Protein AF-A0A843H9V7-F1 (afdb_monomer_lite)

Sequence (152 aa):
MADNGYQLDLFNSVRPYFKIDKPIRLIELFAGIGAQAKALEILGVPFEHWKICEWAANSIKSYNAIHIKDTTDYSQGKTKQELIDYLQGNISTNYNDPCNVAKKSEDWLRDIYNNCIATHNLMNIMKVKGGDLEVTDTDKFTYIMTYSFPCQ

pLDDT: mean 93.5, std 11.34, range [38.91, 98.88]

Radius of gyration: 19.22 Å; chains: 1; bounding box: 59×28×52 Å

Secondary structure (DSSP, 8-state):
---------HHHHHSPPP---S-EEEEEET-TTTHHHHHHHHTT--EEEEEEE--BHHHHHHHIIIII-----TTTT--HHHHHHHHTTT-BSSSSSB--GGGS-HHHHHHHHHHHHHTTB---TTT--GGGGT---TTT-EEEEEE-----

Foldseek 3Di:
DDDPDDPDDPCPVPDPDDDFPFAEEEEEEQCQQNPVVVVCVVVVRGHHLQEYAAAALVSLLNNCVPPQVDPDQPCPPPDLVVLCVVNFPQHDPVRPDTDNCVPDDSVSSSSSVVSCVSSNYPRHPVPDDPVSSVPDPVVRYDYDYDHDDDPD

Structure (mmCIF, N/CA/C/O backbone):
data_AF-A0A843H9V7-F1
#
_entry.id   AF-A0A843H9V7-F1
#
loop_
_atom_site.group_PDB
_atom_site.id
_atom_site.type_symbol
_atom_site.label_atom_id
_atom_site.label_alt_id
_atom_site.label_comp_id
_atom_site.label_asym_id
_atom_site.label_entity_id
_atom_site.label_seq_id
_atom_site.pdbx_PDB_ins_code
_atom_site.Cartn_x
_atom_site.Cartn_y
_atom_site.Cartn_z
_atom_site.occupancy
_atom_site.B_iso_or_equiv
_atom_site.auth_seq_id
_atom_site.auth_comp_id
_atom_site.auth_asym_id
_atom_site.auth_atom_id
_atom_site.pdbx_PDB_model_num
ATOM 1 N N . MET A 1 1 ? 37.531 6.529 -32.862 1.00 40.16 1 MET A N 1
ATOM 2 C CA . MET A 1 1 ? 36.416 5.840 -32.183 1.00 40.16 1 MET A CA 1
ATOM 3 C C . MET A 1 1 ? 37.061 4.945 -31.148 1.00 40.16 1 MET A C 1
ATOM 5 O O . MET A 1 1 ? 37.713 3.988 -31.536 1.00 40.16 1 MET A O 1
ATOM 9 N N . ALA A 1 2 ? 37.076 5.377 -29.887 1.00 38.91 2 ALA A N 1
ATOM 10 C CA . ALA A 1 2 ? 37.784 4.662 -28.833 1.00 38.91 2 ALA A CA 1
ATOM 11 C C . ALA A 1 2 ? 36.892 3.526 -28.327 1.00 38.91 2 ALA A C 1
ATOM 13 O O . ALA A 1 2 ? 35.782 3.767 -27.856 1.00 38.91 2 ALA A O 1
ATOM 14 N N . ASP A 1 3 ? 37.389 2.308 -28.498 1.00 50.12 3 ASP A N 1
ATOM 15 C CA . ASP A 1 3 ? 36.878 1.093 -27.886 1.00 50.12 3 ASP A CA 1
ATOM 16 C C . ASP A 1 3 ? 37.142 1.195 -26.375 1.00 50.12 3 ASP A C 1
ATOM 18 O O . ASP A 1 3 ? 38.270 1.027 -25.907 1.00 50.12 3 ASP A O 1
ATOM 22 N N . ASN A 1 4 ? 36.128 1.610 -25.613 1.00 50.47 4 ASN A N 1
ATOM 23 C CA . ASN A 1 4 ? 36.202 1.647 -24.157 1.00 50.47 4 ASN A CA 1
ATOM 24 C C . ASN A 1 4 ? 36.074 0.206 -23.662 1.00 50.47 4 ASN A C 1
ATOM 26 O O . ASN A 1 4 ? 34.965 -0.279 -23.448 1.00 50.47 4 ASN A O 1
ATOM 30 N N . GLY A 1 5 ? 37.212 -0.478 -23.526 1.00 53.09 5 GLY A N 1
ATOM 31 C CA . GLY A 1 5 ? 37.290 -1.855 -23.052 1.00 53.09 5 GLY A CA 1
ATOM 32 C C . GLY A 1 5 ? 36.533 -2.036 -21.737 1.00 53.09 5 GLY A C 1
ATOM 33 O O . GLY A 1 5 ? 36.997 -1.624 -20.674 1.00 53.09 5 GLY A O 1
ATOM 34 N N . TYR A 1 6 ? 35.357 -2.655 -21.811 1.00 64.25 6 TYR A N 1
ATOM 35 C CA . TYR A 1 6 ? 34.614 -3.077 -20.634 1.00 64.25 6 TYR A CA 1
ATOM 36 C C . TYR A 1 6 ? 35.409 -4.191 -19.947 1.00 64.25 6 TYR A C 1
ATOM 38 O O . TYR A 1 6 ? 35.578 -5.277 -20.503 1.00 64.25 6 TYR A O 1
ATOM 46 N N . GLN A 1 7 ? 35.900 -3.936 -18.734 1.00 66.38 7 GLN A N 1
ATOM 47 C CA . GLN A 1 7 ? 36.419 -4.994 -17.873 1.00 66.38 7 GLN A CA 1
ATOM 48 C C . GLN A 1 7 ? 35.247 -5.903 -17.482 1.00 66.38 7 GLN A C 1
ATOM 50 O O . GLN A 1 7 ? 34.459 -5.579 -16.595 1.00 66.38 7 GLN A O 1
ATOM 55 N N . LEU A 1 8 ? 35.113 -7.030 -18.177 1.00 65.25 8 LEU A N 1
ATOM 56 C CA . LEU A 1 8 ? 34.139 -8.062 -17.846 1.00 65.25 8 LEU A CA 1
ATOM 57 C C . LEU A 1 8 ? 34.648 -8.830 -16.625 1.00 65.25 8 LEU A C 1
ATOM 59 O O . LEU A 1 8 ? 35.635 -9.560 -16.706 1.00 65.25 8 LEU A O 1
ATOM 63 N N . ASP A 1 9 ? 33.988 -8.655 -15.483 1.00 75.88 9 ASP A N 1
ATOM 64 C CA . ASP A 1 9 ? 34.185 -9.559 -14.349 1.00 75.88 9 ASP A CA 1
ATOM 65 C C . ASP A 1 9 ? 33.668 -10.975 -14.702 1.00 75.88 9 ASP A C 1
ATOM 67 O O . ASP A 1 9 ? 32.807 -11.125 -15.575 1.00 75.88 9 ASP A O 1
ATOM 71 N N . LEU A 1 10 ? 34.200 -12.008 -14.036 1.00 77.94 10 LEU A N 1
ATOM 72 C CA . LEU A 1 10 ? 33.835 -13.420 -14.215 1.00 77.94 10 LEU A CA 1
ATOM 73 C C . LEU A 1 10 ? 32.315 -13.657 -14.307 1.00 77.94 10 LEU A C 1
ATOM 75 O O . LEU A 1 10 ? 31.875 -14.507 -15.073 1.00 77.94 10 LEU A O 1
ATOM 79 N N . PHE A 1 11 ? 31.494 -12.914 -13.566 1.00 77.88 11 PHE A N 1
ATOM 80 C CA . PHE A 1 11 ? 30.039 -13.044 -13.600 1.00 77.88 11 PHE A CA 1
ATOM 81 C C . PHE A 1 11 ? 29.423 -12.567 -14.917 1.00 77.88 11 PHE A C 1
ATOM 83 O O . PHE A 1 11 ? 28.483 -13.200 -15.396 1.00 77.88 11 PHE A O 1
ATOM 90 N N . ASN A 1 12 ? 29.974 -11.522 -15.537 1.00 72.31 12 ASN A N 1
ATOM 91 C CA . ASN A 1 12 ? 29.510 -11.026 -16.833 1.00 72.31 12 ASN A CA 1
ATOM 92 C C . ASN A 1 12 ? 29.878 -11.966 -17.993 1.00 72.31 12 ASN A C 1
ATOM 94 O O . ASN A 1 12 ? 29.233 -11.919 -19.037 1.00 72.31 12 ASN A O 1
ATOM 98 N N . SER A 1 13 ? 30.901 -12.817 -17.832 1.00 73.56 13 SER A N 1
ATOM 99 C CA . SER A 1 13 ? 31.296 -13.798 -18.854 1.00 73.56 13 SER A CA 1
ATOM 100 C C . SER A 1 13 ? 30.570 -15.141 -18.735 1.00 73.56 13 SER A C 1
ATOM 102 O O . SER A 1 13 ? 30.476 -15.864 -19.726 1.00 73.56 13 SER A O 1
ATOM 104 N N . VAL A 1 14 ? 30.032 -15.476 -17.555 1.00 81.81 14 VAL A N 1
ATOM 105 C CA . VAL A 1 14 ? 29.349 -16.763 -17.303 1.00 81.81 14 VAL A CA 1
ATOM 106 C C . VAL A 1 14 ? 27.838 -16.647 -17.110 1.00 81.81 14 VAL A C 1
ATOM 108 O O . VAL A 1 14 ? 27.152 -17.671 -17.113 1.00 81.81 14 VAL A O 1
ATOM 111 N N . ARG A 1 15 ? 27.291 -15.437 -16.927 1.00 77.62 15 ARG A N 1
ATOM 112 C CA . ARG A 1 15 ? 25.845 -15.217 -16.790 1.00 77.62 15 ARG A CA 1
ATOM 113 C C . ARG A 1 15 ? 25.330 -14.264 -17.865 1.00 77.62 15 ARG A C 1
ATOM 115 O O . ARG A 1 15 ? 25.991 -13.272 -18.161 1.00 77.62 15 ARG A O 1
ATOM 122 N N . PRO A 1 16 ? 24.141 -14.527 -18.434 1.00 77.25 16 PRO A N 1
ATOM 123 C CA . PRO A 1 16 ? 23.504 -13.564 -19.316 1.00 77.25 16 PRO A CA 1
ATOM 124 C C . PRO A 1 16 ? 23.202 -12.277 -18.542 1.00 77.25 16 PRO A C 1
ATOM 126 O O . PRO A 1 16 ? 22.807 -12.320 -17.374 1.00 77.25 16 PRO A O 1
ATOM 129 N N . TYR A 1 17 ? 23.374 -11.135 -19.206 1.00 79.81 17 TYR A N 1
ATOM 130 C CA . TYR A 1 17 ? 23.009 -9.842 -18.640 1.00 79.81 17 TYR A CA 1
ATOM 131 C C . TYR A 1 17 ? 21.506 -9.819 -18.348 1.00 79.81 17 TYR A C 1
ATOM 133 O O . TYR A 1 17 ? 20.698 -10.173 -19.212 1.00 79.81 17 TYR A O 1
ATOM 141 N N . PHE A 1 18 ? 21.121 -9.408 -17.140 1.00 83.06 18 PHE A N 1
ATOM 142 C CA . PHE A 1 18 ? 19.708 -9.277 -16.807 1.00 83.06 18 PHE A CA 1
ATOM 143 C C . PHE A 1 18 ? 19.093 -8.151 -17.637 1.00 83.06 18 PHE A C 1
ATOM 145 O O . PHE A 1 18 ? 19.549 -7.008 -17.597 1.00 83.06 18 PHE A O 1
ATOM 152 N N . LYS A 1 19 ? 18.043 -8.475 -18.387 1.00 87.94 19 LYS A N 1
ATOM 153 C CA . LYS A 1 19 ? 17.298 -7.518 -19.194 1.00 87.94 19 LYS A CA 1
ATOM 154 C C . LYS A 1 19 ? 15.849 -7.516 -18.738 1.00 87.94 19 LYS A C 1
ATOM 156 O O . LYS A 1 19 ? 15.252 -8.571 -18.561 1.00 87.94 19 LYS A O 1
ATOM 161 N N . ILE A 1 20 ? 15.287 -6.324 -18.586 1.00 92.06 20 ILE A N 1
ATOM 162 C CA . ILE A 1 20 ? 13.852 -6.155 -18.382 1.00 92.06 20 ILE A CA 1
ATOM 163 C C . ILE A 1 20 ? 13.206 -6.163 -19.768 1.00 92.06 20 ILE A C 1
ATOM 165 O O . ILE A 1 20 ? 13.304 -5.189 -20.511 1.00 92.06 20 ILE A O 1
ATOM 169 N N . ASP A 1 21 ? 12.610 -7.290 -20.139 1.00 93.69 21 ASP A N 1
ATOM 170 C CA . ASP A 1 21 ? 11.937 -7.510 -21.427 1.00 93.69 21 ASP A CA 1
ATOM 171 C C . ASP A 1 21 ? 10.440 -7.839 -21.282 1.00 93.69 21 ASP A C 1
ATOM 173 O O . ASP A 1 21 ? 9.740 -8.019 -22.278 1.00 93.69 21 ASP A O 1
ATOM 177 N N . LYS A 1 22 ? 9.943 -7.852 -20.043 1.00 96.19 22 LYS A N 1
ATOM 178 C CA . LYS A 1 22 ? 8.548 -8.091 -19.664 1.00 96.19 22 LYS A CA 1
ATOM 179 C C . LYS A 1 22 ? 7.949 -6.858 -18.983 1.00 96.19 22 LYS A C 1
ATOM 181 O O . LYS A 1 22 ? 8.705 -6.077 -18.396 1.00 96.19 22 LYS A O 1
ATOM 186 N N . PRO A 1 23 ? 6.611 -6.696 -18.994 1.00 97.75 23 PRO A N 1
ATOM 187 C CA . PRO A 1 23 ? 5.941 -5.675 -18.196 1.00 97.75 23 PRO A CA 1
ATOM 188 C C . PRO A 1 23 ? 6.344 -5.755 -16.719 1.00 97.75 23 PRO A C 1
ATOM 190 O O . PRO A 1 23 ? 6.513 -6.848 -16.166 1.00 97.75 23 PRO A O 1
ATOM 193 N N . ILE A 1 24 ? 6.511 -4.592 -16.088 1.00 98.44 24 ILE A N 1
ATOM 194 C CA . ILE A 1 24 ? 6.958 -4.498 -14.698 1.00 98.44 24 ILE A CA 1
ATOM 195 C C . ILE A 1 24 ? 5.764 -4.565 -13.749 1.00 98.44 24 ILE A C 1
ATOM 197 O O . ILE A 1 24 ? 4.773 -3.866 -13.941 1.00 98.44 24 ILE A O 1
ATOM 201 N N . ARG A 1 25 ? 5.919 -5.338 -12.674 1.00 98.75 25 ARG A N 1
ATOM 202 C CA . ARG A 1 25 ? 5.102 -5.274 -11.459 1.00 98.75 25 ARG A CA 1
ATOM 203 C C . ARG A 1 25 ? 5.961 -4.752 -10.315 1.00 98.75 25 ARG A C 1
ATOM 205 O O . ARG A 1 25 ? 6.966 -5.372 -9.962 1.00 98.75 25 ARG A O 1
ATOM 212 N N . LEU A 1 26 ? 5.598 -3.596 -9.771 1.00 98.69 26 LEU A N 1
ATOM 213 C CA . LEU A 1 26 ? 6.347 -2.938 -8.705 1.00 98.69 26 LEU A CA 1
ATOM 214 C C . LEU A 1 26 ? 5.808 -3.347 -7.330 1.00 98.69 26 LEU A C 1
ATOM 216 O O . LEU A 1 26 ? 4.616 -3.209 -7.058 1.00 98.69 26 LEU A O 1
ATOM 220 N N . ILE A 1 27 ? 6.708 -3.814 -6.467 1.00 98.81 27 ILE A N 1
ATOM 221 C CA . ILE A 1 27 ? 6.462 -4.085 -5.051 1.00 98.81 27 ILE A CA 1
ATOM 222 C C . ILE A 1 2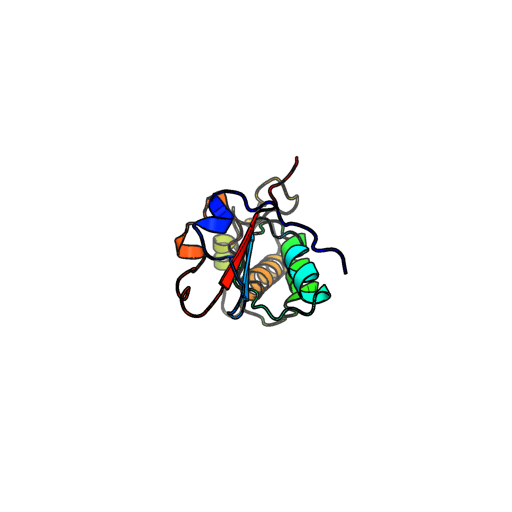7 ? 7.296 -3.117 -4.214 1.00 98.81 27 ILE A C 1
ATOM 224 O O . ILE A 1 27 ? 8.525 -3.144 -4.283 1.00 98.81 27 ILE A O 1
ATOM 228 N N . GLU A 1 28 ? 6.654 -2.306 -3.378 1.00 98.56 28 GLU A N 1
ATOM 229 C CA . GLU A 1 28 ? 7.342 -1.336 -2.517 1.00 98.56 28 GLU A CA 1
ATOM 230 C C . GLU A 1 28 ? 7.191 -1.699 -1.036 1.00 98.56 28 GLU A C 1
ATOM 232 O O . GLU A 1 28 ? 6.156 -1.456 -0.415 1.00 98.56 28 GLU A O 1
ATOM 237 N N . LEU A 1 29 ? 8.241 -2.266 -0.438 1.00 98.25 29 LEU A N 1
ATOM 238 C CA . LEU A 1 29 ? 8.327 -2.465 1.009 1.00 98.25 29 LEU A CA 1
ATOM 239 C C . LEU A 1 29 ? 8.860 -1.184 1.660 1.00 98.25 29 LEU A C 1
ATOM 241 O O . LEU A 1 29 ? 9.923 -0.696 1.266 1.00 98.25 29 LEU A O 1
ATOM 245 N N . PHE A 1 30 ? 8.144 -0.671 2.667 1.00 97.44 30 PHE A N 1
ATOM 246 C CA . PHE A 1 30 ? 8.351 0.669 3.237 1.00 97.44 30 PHE A CA 1
ATOM 247 C C . PHE A 1 30 ? 8.157 1.764 2.184 1.00 97.44 30 PHE A C 1
ATOM 249 O O . PHE A 1 30 ? 9.042 2.588 1.948 1.00 97.44 30 PHE A O 1
ATOM 256 N N . ALA A 1 31 ? 7.004 1.725 1.512 1.00 97.81 31 ALA A N 1
ATOM 257 C CA . ALA A 1 31 ? 6.725 2.552 0.340 1.00 97.81 31 ALA A CA 1
ATOM 258 C C . ALA A 1 31 ? 6.737 4.062 0.623 1.00 97.81 31 ALA A C 1
ATOM 260 O O . ALA A 1 31 ? 6.984 4.861 -0.284 1.00 97.81 31 ALA A O 1
ATOM 261 N N . GLY A 1 32 ? 6.449 4.484 1.860 1.00 97.38 32 GLY A N 1
ATOM 262 C CA . GLY A 1 32 ? 6.230 5.890 2.162 1.00 97.38 32 GLY A CA 1
ATOM 263 C C . GLY A 1 32 ? 5.170 6.473 1.226 1.00 97.38 32 GLY A C 1
ATOM 264 O O . GLY A 1 32 ? 4.079 5.924 1.080 1.00 97.38 32 GLY A O 1
ATOM 265 N N . ILE A 1 33 ? 5.504 7.580 0.565 1.00 97.88 33 ILE A N 1
ATOM 266 C CA . ILE A 1 33 ? 4.624 8.226 -0.419 1.00 97.88 33 ILE A CA 1
ATOM 267 C C . ILE A 1 33 ? 4.851 7.757 -1.867 1.00 97.88 33 ILE A C 1
ATOM 269 O O . ILE A 1 33 ? 4.269 8.361 -2.757 1.00 97.88 33 ILE A O 1
ATOM 273 N N . GLY A 1 34 ? 5.688 6.737 -2.108 1.00 98.19 34 GLY A N 1
ATOM 274 C CA . GLY A 1 34 ? 5.906 6.149 -3.440 1.00 98.19 34 GLY A CA 1
ATOM 275 C C . GLY A 1 34 ? 7.010 6.804 -4.270 1.00 98.19 34 GLY A C 1
ATOM 276 O O . GLY A 1 34 ? 6.836 7.096 -5.453 1.00 98.19 34 GLY A O 1
ATOM 277 N N . ALA A 1 35 ? 8.180 7.059 -3.675 1.00 97.94 35 ALA A N 1
ATOM 278 C CA . ALA A 1 35 ? 9.304 7.653 -4.407 1.00 97.94 35 ALA A CA 1
ATOM 279 C C . ALA A 1 35 ? 9.805 6.747 -5.550 1.00 97.94 35 ALA A C 1
ATOM 281 O O . ALA A 1 35 ? 10.232 7.239 -6.595 1.00 97.94 35 ALA A O 1
ATOM 282 N N . GLN A 1 36 ? 9.731 5.430 -5.365 1.00 97.88 36 GLN A N 1
ATOM 283 C CA . GLN A 1 36 ? 10.170 4.432 -6.330 1.00 97.88 36 GLN A CA 1
ATOM 284 C C . GLN A 1 36 ? 9.186 4.351 -7.499 1.00 97.88 36 GLN A C 1
ATOM 286 O O . GLN A 1 36 ? 9.613 4.432 -8.652 1.00 97.88 36 GLN A O 1
ATOM 291 N N . ALA A 1 37 ? 7.880 4.319 -7.217 1.00 98.38 37 ALA A N 1
ATOM 292 C CA . ALA A 1 37 ? 6.851 4.496 -8.239 1.00 98.38 37 ALA A CA 1
ATOM 293 C C . ALA A 1 37 ? 7.023 5.817 -9.011 1.00 98.38 37 ALA A C 1
ATOM 295 O O . ALA A 1 37 ? 7.065 5.818 -10.242 1.00 98.38 37 ALA A O 1
ATOM 296 N N . LYS A 1 38 ? 7.222 6.943 -8.307 1.00 98.50 38 LYS A N 1
ATOM 297 C CA . LYS A 1 38 ? 7.448 8.256 -8.936 1.00 98.50 38 LYS A CA 1
ATOM 298 C C . LYS A 1 38 ? 8.667 8.254 -9.863 1.00 98.50 38 LYS A C 1
ATOM 300 O O . LYS A 1 38 ? 8.633 8.891 -10.913 1.00 98.50 38 LYS A O 1
ATOM 305 N N . ALA A 1 39 ? 9.738 7.552 -9.499 1.00 98.25 39 ALA A N 1
ATOM 306 C CA . ALA A 1 39 ? 10.924 7.441 -10.341 1.00 98.25 39 ALA A CA 1
ATOM 307 C C . ALA A 1 39 ? 10.620 6.712 -11.660 1.00 98.25 39 ALA A C 1
ATOM 309 O O . ALA A 1 39 ? 11.019 7.193 -12.719 1.00 98.25 39 ALA A O 1
ATOM 310 N N . LEU A 1 40 ? 9.877 5.599 -11.618 1.00 97.94 40 LEU A N 1
ATOM 311 C CA . LEU A 1 40 ? 9.461 4.886 -12.832 1.00 97.94 40 LEU A CA 1
ATOM 312 C C . LEU A 1 40 ? 8.544 5.743 -13.718 1.00 97.94 40 LEU A C 1
ATOM 314 O O . LEU A 1 40 ? 8.725 5.765 -14.935 1.00 97.94 40 LEU A O 1
ATOM 318 N N . GLU A 1 41 ? 7.628 6.507 -13.114 1.00 98.06 41 GLU A N 1
ATOM 319 C CA . GLU A 1 41 ? 6.780 7.469 -13.831 1.00 98.06 41 GLU A CA 1
ATOM 320 C C . GLU A 1 41 ? 7.607 8.551 -14.540 1.00 98.06 41 GLU A C 1
ATOM 322 O O . GLU A 1 41 ? 7.376 8.829 -15.715 1.00 98.06 41 GLU A O 1
ATOM 327 N N . ILE A 1 42 ? 8.593 9.146 -13.855 1.00 98.44 42 ILE A N 1
ATOM 328 C CA . ILE A 1 42 ? 9.487 10.166 -14.434 1.00 98.44 42 ILE A CA 1
ATOM 329 C C . ILE A 1 42 ? 10.295 9.590 -15.601 1.00 98.44 42 ILE A C 1
ATOM 331 O O . ILE A 1 42 ? 10.508 10.275 -16.600 1.00 98.44 42 ILE A O 1
ATOM 335 N N . LEU A 1 43 ? 10.726 8.332 -15.493 1.00 97.69 43 LEU A N 1
ATOM 336 C CA . LEU A 1 43 ? 11.428 7.628 -16.566 1.00 97.69 43 LEU A CA 1
ATOM 337 C C . LEU A 1 43 ? 10.509 7.251 -17.741 1.00 97.69 43 LEU A C 1
ATOM 339 O O . LEU A 1 43 ? 11.008 6.801 -18.771 1.00 97.69 43 LEU A O 1
ATOM 343 N N . GLY A 1 44 ? 9.188 7.412 -17.607 1.00 97.06 44 GLY A N 1
ATOM 344 C CA . GLY A 1 44 ? 8.215 7.010 -18.623 1.00 97.06 44 GLY A CA 1
ATOM 345 C C . GLY A 1 44 ? 8.150 5.495 -18.830 1.00 97.06 44 GLY A C 1
ATOM 346 O O . GLY A 1 44 ? 7.744 5.034 -19.897 1.00 97.06 44 GLY A O 1
ATOM 347 N N . VAL A 1 45 ? 8.579 4.714 -17.837 1.00 95.56 45 VAL A N 1
ATOM 348 C CA . VAL A 1 45 ? 8.563 3.251 -17.896 1.00 95.56 45 VAL A CA 1
ATOM 349 C C . VAL A 1 45 ? 7.164 2.774 -17.504 1.00 95.56 45 VAL A C 1
ATOM 351 O O . VAL A 1 45 ? 6.700 3.144 -16.431 1.00 95.56 45 VAL A O 1
ATOM 354 N N . PRO A 1 46 ? 6.471 1.959 -18.317 1.00 96.50 46 PRO A N 1
ATOM 355 C CA . PRO A 1 46 ? 5.180 1.404 -17.929 1.00 96.50 46 PRO A CA 1
ATOM 356 C C . PRO A 1 46 ? 5.358 0.319 -16.859 1.00 96.50 46 PRO A C 1
ATOM 358 O O . PRO A 1 46 ? 6.175 -0.593 -17.010 1.00 96.50 46 PRO A O 1
ATOM 361 N N . PHE A 1 47 ? 4.565 0.396 -15.793 1.00 98.31 47 PHE A N 1
ATOM 362 C CA . PHE A 1 47 ? 4.546 -0.592 -14.718 1.00 98.31 47 PHE A CA 1
ATOM 363 C C . PHE A 1 47 ? 3.160 -0.684 -14.072 1.00 98.31 47 PHE A C 1
ATOM 365 O O . PHE A 1 47 ? 2.335 0.219 -14.192 1.00 98.31 47 PHE A O 1
ATOM 372 N N . GLU A 1 48 ? 2.922 -1.794 -13.384 1.00 98.44 48 GLU A N 1
ATOM 373 C CA . GLU A 1 48 ? 1.760 -2.029 -12.534 1.00 98.44 48 GLU A CA 1
ATOM 374 C C . GLU A 1 48 ? 2.146 -1.814 -11.064 1.00 98.44 48 GLU A C 1
ATOM 376 O O . GLU A 1 48 ? 3.161 -2.345 -10.598 1.00 98.44 48 GLU A O 1
ATOM 381 N N . HIS A 1 49 ? 1.324 -1.066 -10.324 1.00 98.50 49 HIS A N 1
ATOM 382 C CA . HIS A 1 49 ? 1.408 -0.985 -8.865 1.00 98.50 49 HIS A CA 1
ATOM 383 C C . HIS A 1 49 ? 0.913 -2.305 -8.268 1.00 98.50 49 HIS A C 1
ATOM 385 O O . HIS A 1 49 ? -0.285 -2.504 -8.072 1.00 98.50 49 HIS A O 1
ATOM 391 N N . TRP A 1 50 ? 1.833 -3.240 -8.036 1.00 98.56 50 TRP A N 1
ATOM 392 C CA . TRP A 1 50 ? 1.464 -4.602 -7.669 1.00 98.56 50 TRP A CA 1
ATOM 393 C C . TRP A 1 50 ? 1.091 -4.708 -6.194 1.00 98.56 50 TRP A C 1
ATOM 395 O O . TRP A 1 50 ? -0.028 -5.104 -5.872 1.00 98.56 50 TRP A O 1
ATOM 405 N N . LYS A 1 51 ? 2.016 -4.335 -5.303 1.00 98.62 51 LYS A N 1
ATOM 406 C CA . LYS A 1 51 ? 1.816 -4.331 -3.846 1.00 98.62 51 LYS A CA 1
ATOM 407 C C . LYS A 1 51 ? 2.622 -3.212 -3.205 1.00 98.62 51 LYS A C 1
ATOM 409 O O . LYS A 1 51 ? 3.750 -2.944 -3.615 1.00 98.62 51 LYS A O 1
ATOM 414 N N . ILE A 1 52 ? 2.105 -2.657 -2.118 1.00 98.69 52 ILE A N 1
ATOM 415 C CA . ILE A 1 52 ? 2.916 -1.862 -1.193 1.00 98.69 52 ILE A CA 1
ATOM 416 C C . ILE A 1 52 ? 2.867 -2.469 0.206 1.00 98.69 52 ILE A C 1
ATOM 418 O O . ILE A 1 52 ? 1.938 -3.194 0.547 1.00 98.69 52 ILE A O 1
ATOM 422 N N . CYS A 1 53 ? 3.855 -2.169 1.038 1.00 98.44 53 CYS A N 1
ATOM 423 C CA . CYS A 1 53 ? 3.803 -2.428 2.469 1.00 98.44 53 CYS A CA 1
ATOM 424 C C . CYS A 1 53 ? 4.182 -1.145 3.203 1.00 98.44 53 CYS A C 1
ATOM 426 O O . CYS A 1 53 ? 5.361 -0.824 3.351 1.00 98.44 53 CYS A O 1
ATOM 428 N N . GLU A 1 54 ? 3.169 -0.405 3.637 1.00 98.38 54 GLU A N 1
ATOM 429 C CA . GLU A 1 54 ? 3.313 0.834 4.393 1.00 98.38 54 GLU A CA 1
ATOM 430 C C . GLU A 1 54 ? 2.256 0.875 5.490 1.00 98.38 54 GLU A C 1
ATOM 432 O O . GLU A 1 54 ? 1.077 0.640 5.238 1.00 98.38 54 GLU A O 1
ATOM 437 N N . TRP A 1 55 ? 2.659 1.201 6.711 1.00 98.12 55 TRP A N 1
ATOM 438 C CA . TRP A 1 55 ? 1.754 1.215 7.854 1.00 98.12 55 TRP A CA 1
ATOM 439 C C . TRP A 1 55 ? 1.361 2.622 8.304 1.00 98.12 55 TRP A C 1
ATOM 441 O O . TRP A 1 55 ? 0.385 2.784 9.034 1.00 98.12 55 TRP A O 1
ATOM 451 N N . ALA A 1 56 ? 2.081 3.662 7.888 1.00 98.12 56 ALA A N 1
ATOM 452 C CA . ALA A 1 56 ? 1.811 5.029 8.289 1.00 98.12 56 ALA A CA 1
ATOM 453 C C . ALA A 1 56 ? 0.602 5.592 7.533 1.00 98.12 56 ALA A C 1
ATOM 455 O O . ALA A 1 56 ? 0.652 5.827 6.328 1.00 98.12 56 ALA A O 1
ATOM 456 N N . ALA A 1 57 ? -0.474 5.890 8.262 1.00 98.38 57 ALA A N 1
ATOM 457 C CA . ALA A 1 57 ? -1.752 6.343 7.711 1.00 98.38 57 ALA A CA 1
ATOM 458 C C . ALA A 1 57 ? -1.618 7.500 6.699 1.00 98.38 57 ALA A C 1
ATOM 460 O O . ALA A 1 57 ? -2.232 7.476 5.635 1.00 98.38 57 ALA A O 1
ATOM 461 N N . ASN A 1 58 ? -0.785 8.501 7.004 1.00 98.31 58 ASN A N 1
ATOM 462 C CA . ASN A 1 58 ? -0.586 9.656 6.125 1.00 98.31 58 ASN A CA 1
ATOM 463 C C . ASN A 1 58 ? 0.164 9.295 4.836 1.00 98.31 58 ASN A C 1
ATOM 465 O O . ASN A 1 58 ? -0.178 9.820 3.775 1.00 98.31 58 ASN A O 1
ATOM 469 N N . SER A 1 59 ? 1.148 8.395 4.916 1.00 98.38 59 SER A N 1
ATOM 470 C CA . SER A 1 59 ? 1.870 7.884 3.748 1.00 98.38 59 SER A CA 1
ATOM 471 C C . SER A 1 59 ? 0.929 7.135 2.814 1.00 98.38 59 SER A C 1
ATOM 473 O O . SER A 1 59 ? 0.879 7.453 1.634 1.00 98.38 59 SER A O 1
ATOM 475 N N . ILE A 1 60 ? 0.103 6.235 3.357 1.00 98.69 60 ILE A N 1
ATOM 476 C CA . ILE A 1 60 ? -0.857 5.423 2.589 1.00 98.69 60 ILE A CA 1
ATOM 477 C C . ILE A 1 60 ? -1.834 6.319 1.815 1.00 98.69 60 ILE A C 1
ATOM 479 O O . ILE A 1 60 ? -2.015 6.161 0.608 1.00 98.69 60 ILE A O 1
ATOM 483 N N . LYS A 1 61 ? -2.425 7.310 2.497 1.00 98.69 61 LYS A N 1
ATOM 484 C CA . LYS A 1 61 ? -3.326 8.288 1.867 1.00 98.69 61 LYS A CA 1
ATOM 485 C C . LYS A 1 61 ? -2.634 9.091 0.769 1.00 98.69 61 LYS A C 1
ATOM 487 O O . LYS A 1 61 ? -3.200 9.302 -0.300 1.00 98.69 61 LYS A O 1
ATOM 492 N N . SER A 1 62 ? -1.415 9.553 1.040 1.00 98.69 62 SER A N 1
ATOM 493 C CA . SER A 1 62 ? -0.648 10.347 0.077 1.00 98.69 62 SER A CA 1
ATOM 494 C C . SER A 1 62 ? -0.256 9.511 -1.137 1.00 98.69 62 SER A C 1
ATOM 496 O O . SER A 1 62 ? -0.377 9.993 -2.258 1.00 98.69 62 SER A O 1
ATOM 498 N N . TYR A 1 63 ? 0.137 8.252 -0.931 1.00 98.81 63 TYR A N 1
ATOM 499 C CA . TYR A 1 63 ? 0.464 7.321 -2.003 1.00 98.81 63 TYR A CA 1
ATOM 500 C C . TYR A 1 63 ? -0.729 7.153 -2.951 1.00 98.81 63 TYR A C 1
ATOM 502 O O . TYR A 1 63 ? -0.578 7.353 -4.156 1.00 98.81 63 TYR A O 1
ATOM 510 N N . AS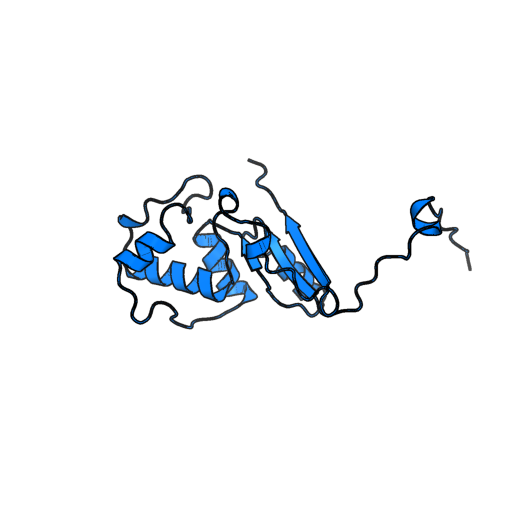N A 1 64 ? -1.929 6.868 -2.421 1.00 98.81 64 ASN A N 1
ATOM 511 C CA . ASN A 1 64 ? -3.139 6.794 -3.245 1.00 98.81 64 ASN A CA 1
ATOM 512 C C . ASN A 1 64 ? -3.351 8.108 -4.013 1.00 98.81 64 ASN A C 1
ATOM 514 O O . ASN A 1 64 ? -3.442 8.095 -5.235 1.00 98.81 64 ASN A O 1
ATOM 518 N N . ALA A 1 65 ? -3.341 9.255 -3.330 1.00 98.62 65 ALA A N 1
ATOM 519 C CA . ALA A 1 65 ? -3.586 10.553 -3.961 1.00 98.62 65 ALA A CA 1
ATOM 520 C C . ALA A 1 65 ? -2.587 10.907 -5.084 1.00 98.62 65 ALA A C 1
ATOM 522 O O . ALA A 1 65 ? -2.956 11.574 -6.055 1.00 98.62 65 ALA A O 1
ATOM 523 N N . ILE A 1 66 ? -1.326 10.484 -4.964 1.00 98.56 66 ILE A N 1
ATOM 524 C CA . ILE A 1 66 ? -0.276 10.774 -5.949 1.00 98.56 66 ILE A CA 1
ATOM 525 C C . ILE A 1 66 ? -0.349 9.804 -7.133 1.00 98.56 66 ILE A C 1
ATOM 527 O O . ILE A 1 66 ? -0.268 10.255 -8.282 1.00 98.56 66 ILE A O 1
ATOM 531 N N . HIS A 1 67 ? -0.488 8.507 -6.853 1.00 98.44 67 HIS A N 1
ATOM 532 C CA . HIS A 1 67 ? -0.224 7.437 -7.814 1.00 98.44 67 HIS A CA 1
ATOM 533 C C . HIS A 1 67 ? -1.490 6.757 -8.333 1.00 98.44 67 HIS A C 1
ATOM 535 O O . HIS A 1 67 ? -1.689 6.679 -9.542 1.00 98.44 67 HIS A O 1
ATOM 541 N N . ILE A 1 68 ? -2.360 6.298 -7.431 1.00 98.44 68 ILE A N 1
ATOM 542 C CA . ILE A 1 68 ? -3.500 5.439 -7.788 1.00 98.44 68 ILE A CA 1
ATOM 543 C C . ILE A 1 68 ? -4.749 6.266 -8.127 1.00 98.44 68 ILE A C 1
ATOM 545 O O . ILE A 1 68 ? -5.408 6.016 -9.133 1.00 98.44 68 ILE A O 1
ATOM 549 N N . LYS A 1 69 ? -5.040 7.295 -7.321 1.00 98.25 69 LYS A N 1
ATOM 550 C CA . LYS A 1 69 ? -6.177 8.227 -7.441 1.00 98.25 69 LYS A CA 1
ATOM 551 C C . LYS A 1 69 ? -7.533 7.524 -7.459 1.00 98.25 69 LYS A C 1
ATOM 553 O O . LYS A 1 69 ? -8.479 8.009 -8.079 1.00 98.25 69 LYS A O 1
ATOM 558 N N . ASP A 1 70 ? -7.626 6.402 -6.757 1.00 98.19 70 ASP A N 1
ATOM 559 C CA . ASP A 1 70 ? -8.865 5.654 -6.617 1.00 98.19 70 ASP A CA 1
ATOM 560 C C . ASP A 1 70 ? -9.672 6.190 -5.427 1.00 98.19 70 ASP A C 1
ATOM 562 O O . ASP A 1 70 ? -9.169 6.330 -4.307 1.00 98.19 70 ASP A O 1
ATOM 566 N N . THR A 1 71 ? -10.929 6.531 -5.704 1.00 97.62 71 THR A N 1
ATOM 567 C CA . THR A 1 71 ? -11.896 7.111 -4.764 1.00 97.62 71 THR A CA 1
ATOM 568 C C . THR A 1 71 ? -13.062 6.169 -4.457 1.00 97.62 71 THR A C 1
ATOM 570 O O . THR A 1 71 ? -14.037 6.579 -3.825 1.00 97.62 71 THR A O 1
ATOM 573 N N . THR A 1 72 ? -12.979 4.911 -4.894 1.00 98.50 72 THR A N 1
ATOM 574 C CA . THR A 1 72 ? -13.998 3.885 -4.663 1.00 98.50 72 THR A CA 1
ATOM 575 C C . THR A 1 72 ? -14.173 3.609 -3.167 1.00 98.50 72 THR A C 1
ATOM 577 O O . THR A 1 72 ? -13.205 3.475 -2.416 1.00 98.50 72 THR A O 1
ATOM 580 N N . ASP A 1 73 ? -15.426 3.495 -2.720 1.00 98.25 73 ASP A N 1
ATOM 581 C CA . ASP A 1 73 ? -15.735 3.117 -1.342 1.00 98.25 73 ASP A CA 1
ATOM 582 C C . ASP A 1 73 ? -15.806 1.592 -1.187 1.00 98.25 73 ASP A C 1
ATOM 584 O O . ASP A 1 73 ? -16.858 0.970 -1.322 1.00 98.25 73 ASP A O 1
ATOM 588 N N . TYR A 1 74 ? -14.666 0.988 -0.865 1.00 98.50 74 TYR A N 1
ATOM 589 C CA . TYR A 1 74 ? -14.543 -0.438 -0.557 1.00 98.50 74 TYR A CA 1
ATOM 590 C C . TYR A 1 74 ? -15.116 -0.815 0.819 1.00 98.50 74 TYR A C 1
ATOM 592 O O . TYR A 1 74 ? -15.248 -1.998 1.144 1.00 98.50 74 TYR A O 1
ATOM 600 N N . SER A 1 75 ? -15.446 0.174 1.652 1.00 98.25 75 SER A N 1
ATOM 601 C CA . SER A 1 75 ? -15.955 -0.035 3.006 1.00 98.25 75 SER A CA 1
ATOM 602 C C . SER A 1 75 ? -17.470 -0.258 3.061 1.00 98.25 75 SER A C 1
ATOM 604 O O . SER A 1 75 ? -18.007 -0.546 4.138 1.00 98.25 75 SER A O 1
ATOM 606 N N . GLN A 1 76 ? -18.173 -0.136 1.928 1.00 97.50 76 GLN A N 1
ATOM 607 C CA . GLN A 1 76 ? -19.620 -0.330 1.861 1.00 97.50 76 GLN A CA 1
ATOM 608 C C . GLN A 1 76 ? -20.028 -1.693 2.430 1.00 97.50 76 GLN A C 1
ATOM 610 O O . GLN A 1 76 ? -19.435 -2.727 2.131 1.00 97.50 76 GLN A O 1
ATOM 615 N N . GLY A 1 77 ? -21.043 -1.682 3.296 1.00 96.88 77 GLY A N 1
ATOM 616 C CA . GLY A 1 77 ? -21.536 -2.881 3.975 1.00 96.88 77 GLY A CA 1
ATOM 617 C C . GLY A 1 77 ? -20.702 -3.349 5.172 1.00 96.88 77 GLY A C 1
ATOM 618 O O . GLY A 1 77 ? -21.151 -4.243 5.880 1.00 96.88 77 GLY A O 1
ATOM 619 N N . LYS A 1 78 ? -19.539 -2.743 5.451 1.00 98.19 78 LYS A N 1
ATOM 620 C CA . LYS A 1 78 ? -18.742 -3.065 6.645 1.00 98.19 78 LYS A CA 1
ATOM 621 C C . LYS A 1 78 ? -19.230 -2.309 7.866 1.00 98.19 78 LYS A C 1
ATOM 623 O O . LYS A 1 78 ? -19.518 -1.111 7.807 1.00 98.19 78 LYS A O 1
ATOM 628 N N . THR A 1 79 ? -19.249 -3.002 8.990 1.00 98.44 79 THR A N 1
ATOM 629 C CA . THR A 1 79 ? -19.432 -2.436 10.321 1.00 98.44 79 THR A CA 1
ATOM 630 C C . THR A 1 79 ? -18.152 -1.758 10.806 1.00 98.44 79 THR A C 1
ATOM 632 O O . THR A 1 79 ? -17.040 -2.086 10.387 1.00 98.44 79 THR A O 1
ATOM 635 N N . LYS A 1 80 ? -18.288 -0.842 11.769 1.00 98.25 80 LYS A N 1
ATOM 636 C CA . LYS A 1 80 ? -17.137 -0.218 12.431 1.00 98.25 80 LYS A CA 1
ATOM 637 C C . LYS A 1 80 ? -16.182 -1.245 13.054 1.00 98.25 80 LYS A C 1
ATOM 639 O O . LYS A 1 80 ? -14.972 -1.044 13.002 1.00 98.25 80 LYS A O 1
ATOM 644 N N . GLN A 1 81 ? -16.709 -2.323 13.640 1.00 98.44 81 GLN A N 1
ATOM 645 C CA . GLN A 1 81 ? -15.883 -3.337 14.297 1.00 98.44 81 GLN A CA 1
ATOM 646 C C . GLN A 1 81 ? -15.022 -4.104 13.288 1.00 98.44 81 GLN A C 1
ATOM 648 O O . GLN A 1 81 ? -13.831 -4.255 13.523 1.00 98.44 81 GLN A O 1
ATOM 653 N N . GLU A 1 82 ? -15.567 -4.480 12.129 1.00 98.56 82 GLU A N 1
ATOM 654 C CA . GLU A 1 82 ? -14.786 -5.138 11.069 1.00 98.56 82 GLU A CA 1
ATOM 655 C C . GLU A 1 82 ? -13.641 -4.252 10.558 1.00 98.56 82 GLU A C 1
ATOM 657 O O . GLU A 1 82 ? -12.552 -4.743 10.260 1.00 98.56 82 GLU A O 1
ATOM 662 N N . LEU A 1 83 ? -13.857 -2.933 10.487 1.00 98.62 83 LEU A N 1
ATOM 663 C CA . LEU A 1 83 ? -12.803 -1.981 10.123 1.00 98.62 83 LEU A CA 1
ATOM 664 C C . LEU A 1 83 ? -11.724 -1.885 11.211 1.00 98.62 83 LEU A C 1
ATOM 666 O O . LEU A 1 83 ? -10.535 -1.826 10.898 1.00 98.62 83 LEU A O 1
ATOM 670 N N . ILE A 1 84 ? -12.125 -1.882 12.488 1.00 98.56 84 ILE A N 1
ATOM 671 C CA . ILE A 1 84 ? -11.191 -1.920 13.621 1.00 98.56 84 ILE A CA 1
ATOM 672 C C . ILE A 1 84 ? -10.355 -3.197 13.558 1.00 98.56 84 ILE A C 1
ATOM 674 O O . ILE A 1 84 ? -9.131 -3.107 13.614 1.00 98.56 84 ILE A O 1
ATOM 678 N N . ASP A 1 85 ? -10.988 -4.354 13.387 1.00 98.25 85 ASP A N 1
ATOM 679 C CA . ASP A 1 85 ? -10.314 -5.654 13.366 1.00 98.25 85 ASP A CA 1
ATOM 680 C C . ASP A 1 85 ? -9.301 -5.747 12.216 1.00 98.25 85 ASP A C 1
ATOM 682 O O . ASP A 1 85 ? -8.203 -6.277 12.391 1.00 98.25 85 ASP A O 1
ATOM 686 N N . TYR A 1 86 ? -9.625 -5.160 11.061 1.00 98.06 86 TYR A N 1
ATOM 687 C CA . TYR A 1 86 ? -8.724 -5.098 9.911 1.00 98.06 86 TYR A CA 1
ATOM 688 C C . TYR A 1 86 ? -7.501 -4.192 10.152 1.00 98.06 86 TYR A C 1
ATOM 690 O O . TYR A 1 86 ? -6.377 -4.532 9.774 1.00 98.06 86 TYR A O 1
ATOM 698 N N . LEU A 1 87 ? -7.691 -3.028 10.781 1.00 98.25 87 LEU A N 1
ATOM 699 C CA . LEU A 1 87 ? -6.648 -1.999 10.911 1.00 98.25 87 LEU A CA 1
ATOM 700 C C . LEU A 1 87 ? -5.824 -2.112 12.208 1.00 98.25 87 LEU A C 1
ATOM 702 O O . LEU A 1 87 ? -4.699 -1.604 12.281 1.00 98.25 87 LEU A O 1
ATOM 706 N N . GLN A 1 88 ? -6.355 -2.755 13.251 1.00 97.69 88 GLN A N 1
ATOM 707 C CA . GLN A 1 88 ? -5.740 -2.789 14.578 1.00 97.69 88 GLN A CA 1
ATOM 708 C C . GLN A 1 88 ? -4.395 -3.526 14.559 1.00 97.69 88 GLN A C 1
ATOM 710 O O . GLN A 1 88 ? -4.267 -4.677 14.149 1.00 97.69 88 GLN A O 1
ATOM 715 N N . GLY A 1 89 ? -3.350 -2.835 15.025 1.00 96.31 89 GLY A N 1
ATOM 716 C CA . GLY A 1 89 ? -1.981 -3.357 15.008 1.00 96.31 89 GLY A CA 1
ATOM 717 C C . GLY A 1 89 ? -1.356 -3.455 13.609 1.00 96.31 89 GLY A C 1
ATOM 718 O O . GLY A 1 89 ? -0.294 -4.065 13.473 1.00 96.31 89 GLY A O 1
ATOM 719 N N . ASN A 1 90 ? -2.005 -2.895 12.583 1.00 97.62 90 ASN A N 1
ATOM 720 C CA . ASN A 1 90 ? -1.493 -2.831 11.214 1.00 97.62 90 ASN A CA 1
ATOM 721 C C . ASN A 1 90 ? -1.153 -1.407 10.766 1.00 97.62 90 ASN A C 1
ATOM 723 O O . ASN A 1 90 ? -0.398 -1.251 9.819 1.00 97.62 90 ASN A O 1
ATOM 727 N N . ILE A 1 91 ? -1.668 -0.386 11.455 1.00 97.94 91 ILE A N 1
ATOM 728 C CA . ILE A 1 91 ? -1.505 1.021 11.082 1.00 97.94 91 ILE A CA 1
ATOM 729 C C . ILE A 1 91 ? -0.816 1.809 12.193 1.00 97.94 91 ILE A C 1
ATOM 731 O O . ILE A 1 91 ? -1.100 1.609 13.375 1.00 97.94 91 ILE A O 1
ATOM 735 N N . SER A 1 92 ? 0.021 2.765 11.802 1.00 97.75 92 SER A N 1
ATOM 736 C CA . SER A 1 92 ? 0.614 3.796 12.647 1.00 97.75 92 SER A CA 1
ATOM 737 C C . SER A 1 92 ? 0.117 5.189 12.244 1.00 97.75 92 SER A C 1
ATOM 739 O O . SER A 1 92 ? -0.172 5.461 11.080 1.00 97.75 92 SER A O 1
ATOM 741 N N . THR A 1 93 ? 0.036 6.107 13.208 1.00 97.44 93 THR A N 1
ATOM 742 C CA . THR A 1 93 ? -0.206 7.543 12.950 1.00 97.44 93 THR A CA 1
ATOM 743 C C . THR A 1 93 ? 1.011 8.419 13.232 1.00 97.44 93 THR A C 1
ATOM 745 O O . THR A 1 93 ? 0.954 9.623 13.003 1.00 97.44 93 THR A O 1
ATOM 748 N N . ASN A 1 94 ? 2.093 7.834 13.742 1.00 96.00 94 ASN A N 1
ATOM 749 C CA . ASN A 1 94 ? 3.338 8.520 14.086 1.00 96.00 94 ASN A CA 1
ATOM 750 C C . ASN A 1 94 ? 4.568 7.827 13.478 1.00 96.00 94 ASN A C 1
ATOM 752 O O . ASN A 1 94 ? 5.677 8.109 13.912 1.00 96.00 94 ASN A O 1
ATOM 756 N N . TYR A 1 95 ? 4.363 6.942 12.497 1.00 94.81 95 TYR A N 1
ATOM 757 C CA . TYR A 1 95 ? 5.380 6.161 11.780 1.00 94.81 95 TYR A CA 1
ATOM 758 C C . TYR A 1 95 ? 6.104 5.091 12.604 1.00 94.81 95 TYR A C 1
ATOM 760 O O . TYR A 1 95 ? 6.747 4.227 12.013 1.00 94.81 95 TYR A O 1
ATOM 768 N N . ASN A 1 96 ? 5.968 5.120 13.930 1.00 93.19 96 ASN A N 1
ATOM 769 C CA . ASN A 1 96 ? 6.836 4.380 14.840 1.00 93.19 96 ASN A CA 1
ATOM 770 C C . ASN A 1 96 ? 6.060 3.362 15.679 1.00 93.19 96 ASN A C 1
ATOM 772 O O . ASN A 1 96 ? 6.524 2.243 15.867 1.00 93.19 96 ASN A O 1
ATOM 776 N N . ASP A 1 97 ? 4.863 3.727 16.144 1.00 95.50 97 ASP A N 1
ATOM 777 C CA . ASP A 1 97 ? 4.062 2.905 17.048 1.00 95.50 97 ASP A CA 1
ATOM 778 C C . ASP A 1 97 ? 2.726 2.499 16.412 1.00 95.50 97 ASP A C 1
ATOM 780 O O . ASP A 1 97 ? 2.123 3.289 15.670 1.00 95.50 97 ASP A O 1
ATOM 784 N N . PRO A 1 98 ? 2.191 1.309 16.748 1.00 96.12 98 PRO A N 1
ATOM 785 C CA . PRO A 1 98 ? 0.833 0.940 16.384 1.00 96.12 98 PRO A CA 1
ATOM 786 C C . PRO A 1 98 ? -0.191 1.942 16.928 1.00 96.12 98 PRO A C 1
ATOM 788 O O . PRO A 1 98 ? -0.204 2.290 18.110 1.00 96.12 98 PRO A O 1
ATOM 791 N N . CYS A 1 99 ? -1.114 2.368 16.074 1.00 95.38 99 CYS A N 1
ATOM 792 C CA . CYS A 1 99 ? -2.210 3.236 16.466 1.00 95.38 99 CYS A CA 1
ATOM 793 C C . CYS A 1 99 ? -3.266 2.461 17.274 1.00 95.38 99 CYS A C 1
ATOM 795 O O . CYS A 1 99 ? -3.604 1.313 16.969 1.00 95.38 99 CYS A O 1
ATOM 797 N N . ASN A 1 100 ? -3.869 3.114 18.271 1.00 96.25 100 ASN A N 1
ATOM 798 C CA . ASN A 1 100 ? -5.107 2.632 18.882 1.00 96.25 100 ASN A CA 1
ATOM 799 C C . ASN A 1 100 ? -6.293 3.008 17.977 1.00 96.25 100 ASN A C 1
ATOM 801 O O . ASN A 1 100 ? -6.919 4.057 18.159 1.00 96.25 100 ASN A O 1
ATOM 805 N N . VAL A 1 101 ? -6.563 2.173 16.969 1.00 96.88 101 VAL A N 1
ATOM 806 C CA . VAL A 1 101 ? -7.580 2.457 15.944 1.00 96.88 101 VAL A CA 1
ATOM 807 C C . VAL A 1 101 ? -8.999 2.432 16.514 1.00 96.88 101 VAL A C 1
ATOM 809 O O . VAL A 1 101 ? -9.850 3.179 16.043 1.00 96.88 101 VAL A O 1
ATOM 812 N N . ALA A 1 102 ? -9.248 1.679 17.591 1.00 96.62 102 ALA A N 1
ATOM 813 C CA . ALA A 1 102 ? -10.555 1.628 18.251 1.00 96.62 102 ALA A CA 1
ATOM 814 C C . ALA A 1 102 ? -11.021 2.995 18.793 1.00 96.62 102 ALA A C 1
ATOM 816 O O . ALA A 1 102 ? -12.221 3.240 18.923 1.00 96.62 102 ALA A O 1
ATOM 817 N N . LYS A 1 103 ? -10.084 3.913 19.073 1.00 96.88 103 LYS A N 1
ATOM 818 C CA . LYS A 1 103 ? -10.378 5.292 19.503 1.00 96.88 103 LYS A CA 1
ATOM 819 C C . LYS A 1 103 ? -10.653 6.262 18.346 1.00 96.88 103 LYS A C 1
ATOM 821 O O . LYS A 1 103 ? -10.949 7.427 18.602 1.00 96.88 103 LYS A O 1
ATOM 826 N N . LYS A 1 104 ? -10.511 5.835 17.089 1.00 98.06 104 LYS A N 1
ATOM 827 C CA . LYS A 1 104 ? -10.724 6.687 15.910 1.00 98.06 104 LYS A CA 1
ATOM 828 C C . LYS A 1 104 ? -12.208 6.750 15.525 1.00 98.06 104 LYS A C 1
ATOM 830 O O . LYS A 1 104 ? -13.014 5.893 15.904 1.00 98.06 104 LYS A O 1
ATOM 835 N N . SER A 1 105 ? -12.576 7.806 14.798 1.00 98.31 105 SER A N 1
ATOM 836 C CA . SER A 1 105 ? -13.914 7.935 14.215 1.00 98.31 105 SER A CA 1
ATOM 837 C C . SER A 1 105 ? -14.124 6.884 13.125 1.00 98.31 105 SER A C 1
ATOM 839 O O . SER A 1 105 ? -13.166 6.387 12.536 1.00 98.31 105 SER A O 1
ATOM 841 N N . GLU A 1 106 ? -15.382 6.546 12.852 1.00 98.38 106 GLU A N 1
ATOM 842 C CA . GLU A 1 106 ? -15.712 5.601 11.782 1.00 98.38 106 GLU A CA 1
ATOM 843 C C . GLU A 1 106 ? -15.287 6.121 10.406 1.00 98.38 106 GLU A C 1
ATOM 845 O O . GLU A 1 106 ? -14.678 5.374 9.649 1.00 98.38 106 GLU A O 1
ATOM 850 N N . ASP A 1 107 ? -15.484 7.413 10.136 1.00 98.44 107 ASP A N 1
ATOM 851 C CA . ASP A 1 107 ? -15.037 8.049 8.891 1.00 98.44 107 ASP A CA 1
ATOM 852 C C . ASP A 1 107 ? -13.531 7.886 8.669 1.00 98.44 107 ASP A C 1
ATOM 854 O O . ASP A 1 107 ? -13.094 7.572 7.566 1.00 98.44 107 ASP A O 1
ATOM 858 N N . TRP A 1 108 ? -12.726 8.036 9.728 1.00 98.56 108 TRP A N 1
ATOM 859 C CA . TRP A 1 108 ? -11.280 7.833 9.640 1.00 98.56 108 TRP A CA 1
ATOM 860 C C . TRP A 1 108 ? -10.932 6.372 9.335 1.00 98.56 108 TRP A C 1
ATOM 862 O O . TRP A 1 108 ? -10.034 6.103 8.543 1.00 98.56 108 TRP A O 1
ATOM 872 N N . LEU A 1 109 ? -11.645 5.422 9.948 1.00 98.75 109 LEU A N 1
ATOM 873 C CA . LEU A 1 109 ? -11.440 3.993 9.699 1.00 98.75 109 LEU A CA 1
ATOM 874 C C . LEU A 1 109 ? -11.782 3.632 8.250 1.00 98.75 109 LEU A C 1
ATOM 876 O O . LEU A 1 109 ? -11.014 2.920 7.609 1.00 98.75 109 LEU A O 1
ATOM 880 N N . ARG A 1 110 ? -12.899 4.150 7.728 1.00 98.75 110 ARG A N 1
ATOM 881 C CA . ARG A 1 110 ? -13.327 3.948 6.336 1.00 98.75 110 ARG A CA 1
ATOM 882 C C . ARG A 1 110 ? -12.333 4.550 5.350 1.00 98.75 110 ARG A C 1
ATOM 884 O O . ARG A 1 110 ? -11.935 3.874 4.408 1.00 98.75 110 ARG A O 1
ATOM 891 N N . ASP A 1 111 ? -11.876 5.773 5.612 1.00 98.69 111 ASP A N 1
ATOM 892 C CA . ASP A 1 111 ? -10.867 6.458 4.800 1.00 98.69 111 ASP A CA 1
ATOM 893 C C . ASP A 1 111 ? -9.570 5.640 4.707 1.00 98.69 111 ASP A C 1
ATOM 895 O O . ASP A 1 111 ? -9.127 5.302 3.610 1.00 98.69 111 ASP A O 1
ATOM 899 N N . ILE A 1 112 ? -8.982 5.235 5.838 1.00 98.62 112 ILE A N 1
ATOM 900 C CA . ILE A 1 112 ? -7.749 4.433 5.814 1.00 98.62 112 ILE A CA 1
ATOM 901 C C . ILE A 1 112 ? -7.974 3.061 5.180 1.00 98.62 112 ILE A C 1
ATOM 903 O O . ILE A 1 112 ? -7.149 2.635 4.375 1.00 98.62 112 ILE A O 1
ATOM 907 N N . TYR A 1 113 ? -9.087 2.392 5.489 1.00 98.81 113 TYR A N 1
ATOM 908 C CA . TYR A 1 113 ? -9.431 1.111 4.877 1.00 98.81 113 TYR A CA 1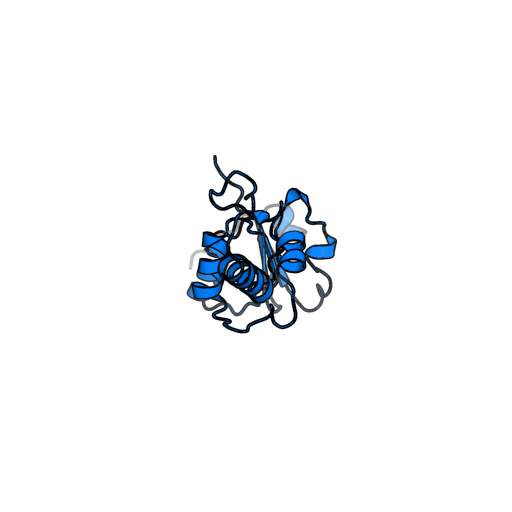
ATOM 909 C C . TYR A 1 113 ? -9.465 1.208 3.347 1.00 98.81 113 TYR A C 1
ATOM 911 O O . TYR A 1 113 ? -8.770 0.448 2.674 1.00 98.81 113 TYR A O 1
ATOM 919 N N . ASN A 1 114 ? -10.200 2.180 2.800 1.00 98.88 114 ASN A N 1
ATOM 920 C CA . ASN A 1 114 ? -10.326 2.375 1.357 1.00 98.88 114 ASN A CA 1
ATOM 921 C C . ASN A 1 114 ? -8.968 2.650 0.703 1.00 98.88 114 ASN A C 1
ATOM 923 O O . ASN A 1 114 ? -8.654 2.043 -0.317 1.00 98.88 114 ASN A O 1
ATOM 927 N N . ASN A 1 115 ? -8.126 3.485 1.322 1.00 98.81 115 ASN A N 1
ATOM 928 C CA . ASN A 1 115 ? -6.782 3.742 0.805 1.00 98.81 115 ASN A CA 1
ATOM 929 C C . ASN A 1 115 ? -5.887 2.489 0.853 1.00 98.81 115 ASN A C 1
ATOM 931 O O . ASN A 1 115 ? -5.111 2.274 -0.076 1.00 98.81 115 ASN A O 1
ATOM 935 N N . CYS A 1 116 ? -5.993 1.640 1.882 1.00 98.69 116 CYS A N 1
ATOM 936 C CA . CYS A 1 116 ? -5.257 0.373 1.931 1.00 98.69 116 CYS A CA 1
ATOM 937 C C . CYS A 1 116 ? -5.680 -0.588 0.811 1.00 98.69 116 CYS A C 1
ATOM 939 O O . CYS A 1 116 ? -4.815 -1.215 0.203 1.00 98.69 116 CYS A O 1
ATOM 941 N N . ILE A 1 117 ? -6.984 -0.700 0.529 1.00 98.69 117 ILE A N 1
ATOM 942 C CA . ILE A 1 117 ? -7.484 -1.561 -0.554 1.00 98.69 117 ILE A CA 1
ATOM 943 C C . ILE A 1 117 ? -7.059 -1.014 -1.919 1.00 98.69 117 ILE A C 1
ATOM 945 O O . ILE A 1 117 ? -6.450 -1.750 -2.690 1.00 98.69 117 ILE A O 1
ATOM 949 N N . ALA A 1 118 ? -7.286 0.277 -2.173 1.00 98.69 118 ALA A N 1
ATOM 950 C CA . ALA A 1 118 ? -6.919 0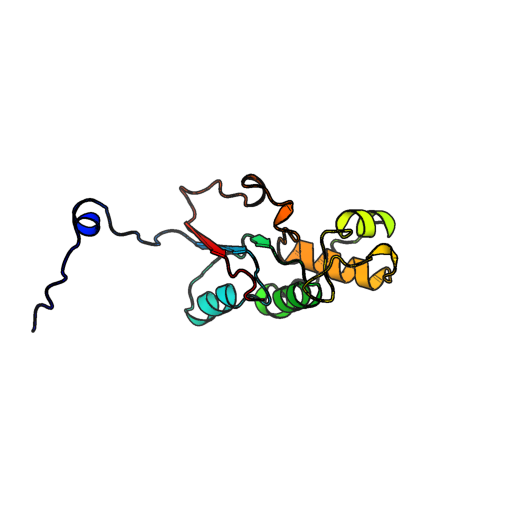.947 -3.422 1.00 98.69 118 ALA A CA 1
ATOM 951 C C . ALA A 1 118 ? -5.433 0.789 -3.783 1.00 98.69 118 ALA A C 1
ATOM 953 O O . ALA A 1 118 ? -5.077 0.653 -4.947 1.00 98.69 118 ALA A O 1
ATOM 954 N N . THR A 1 119 ? -4.551 0.803 -2.783 1.00 98.62 119 THR A N 1
ATOM 955 C CA . THR A 1 119 ? -3.094 0.729 -2.987 1.00 98.62 119 THR A CA 1
ATOM 956 C C . THR A 1 119 ? -2.529 -0.692 -2.919 1.00 98.62 119 THR A C 1
ATOM 958 O O . THR A 1 119 ? -1.313 -0.861 -2.968 1.00 98.62 119 THR A O 1
ATOM 961 N N . HIS A 1 120 ? -3.380 -1.717 -2.787 1.00 98.62 120 HIS A N 1
ATOM 962 C CA . HIS A 1 120 ? -2.965 -3.107 -2.561 1.00 98.62 120 HIS A CA 1
ATOM 963 C C . HIS A 1 120 ? -1.967 -3.240 -1.394 1.00 98.62 120 HIS A C 1
ATOM 965 O O . HIS A 1 120 ? -0.935 -3.914 -1.487 1.00 98.62 120 HIS A O 1
ATOM 971 N N . ASN A 1 121 ? -2.253 -2.544 -0.293 1.00 98.75 121 ASN A N 1
ATOM 972 C CA . ASN A 1 121 ? -1.325 -2.389 0.816 1.00 98.75 121 ASN A CA 1
ATOM 973 C C . ASN A 1 121 ? -1.370 -3.565 1.801 1.00 98.75 121 ASN A C 1
ATOM 975 O O . ASN A 1 121 ? -2.408 -3.878 2.383 1.00 98.75 121 ASN A O 1
ATOM 979 N N . LEU A 1 122 ? -0.201 -4.147 2.056 1.00 98.50 122 LEU A N 1
ATOM 980 C CA . LEU A 1 122 ? 0.045 -5.221 3.019 1.00 98.50 122 LEU A CA 1
ATOM 981 C C . LEU A 1 122 ? 0.249 -4.711 4.459 1.00 98.50 122 LEU A C 1
ATOM 983 O O . LEU A 1 122 ? 0.250 -5.487 5.415 1.00 98.50 122 LEU A O 1
ATOM 987 N N . MET A 1 123 ? 0.375 -3.393 4.625 1.00 97.81 123 MET A N 1
ATOM 988 C CA . MET A 1 123 ? 0.460 -2.664 5.888 1.00 97.81 123 MET A CA 1
ATOM 989 C C . MET A 1 123 ? 1.688 -3.017 6.742 1.00 97.81 123 MET A C 1
ATOM 991 O O . MET A 1 123 ? 2.734 -2.379 6.627 1.00 97.81 123 MET A O 1
ATOM 995 N N . ASN A 1 124 ? 1.571 -4.011 7.627 1.00 96.88 124 ASN A N 1
ATOM 996 C CA . ASN A 1 124 ? 2.572 -4.313 8.648 1.00 96.88 124 ASN A CA 1
ATOM 997 C C . ASN A 1 124 ? 3.517 -5.430 8.197 1.00 96.88 124 ASN A C 1
ATOM 999 O O . ASN A 1 124 ? 3.188 -6.615 8.284 1.00 96.88 124 ASN A O 1
ATOM 1003 N N . ILE A 1 125 ? 4.734 -5.036 7.822 1.00 96.62 125 ILE A N 1
ATOM 1004 C CA . ILE A 1 125 ? 5.782 -5.924 7.305 1.00 96.62 125 ILE A CA 1
ATOM 1005 C C . ILE A 1 125 ? 6.117 -7.103 8.229 1.00 96.62 125 ILE A C 1
ATOM 1007 O O . ILE A 1 125 ? 6.463 -8.175 7.745 1.00 96.62 125 ILE A O 1
ATOM 1011 N N . MET A 1 126 ? 5.965 -6.958 9.551 1.00 95.56 126 MET A N 1
ATOM 1012 C CA . MET A 1 126 ? 6.245 -8.042 10.504 1.00 95.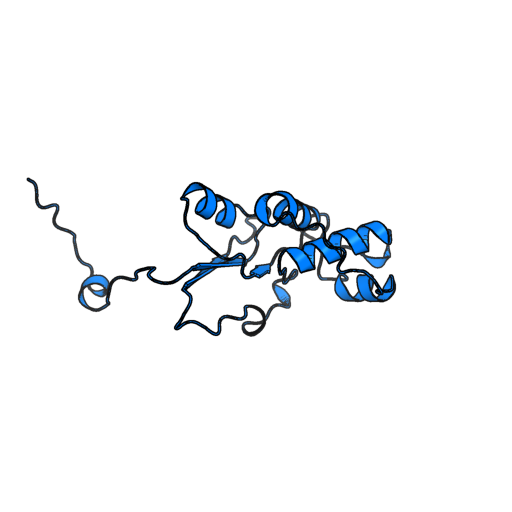56 126 MET A CA 1
ATOM 1013 C C . MET A 1 126 ? 5.262 -9.214 10.366 1.00 95.56 126 MET A C 1
ATOM 1015 O O . MET A 1 126 ? 5.551 -10.328 10.810 1.00 95.56 126 MET A O 1
ATOM 1019 N N . LYS A 1 127 ? 4.088 -8.966 9.774 1.00 96.38 127 LYS A N 1
ATOM 1020 C CA . LYS A 1 127 ? 3.040 -9.968 9.550 1.00 96.38 127 LYS A CA 1
ATOM 1021 C C . LYS A 1 127 ? 3.060 -10.542 8.132 1.00 96.38 127 LYS A C 1
ATOM 1023 O O . LYS A 1 127 ? 2.595 -11.666 7.960 1.00 96.38 127 LYS A O 1
ATOM 1028 N N . VAL A 1 128 ? 3.635 -9.819 7.169 1.00 96.81 128 VAL A N 1
ATOM 1029 C CA . VAL A 1 128 ? 3.709 -10.214 5.754 1.00 96.81 128 VAL A CA 1
ATOM 1030 C C . VAL A 1 128 ? 4.536 -11.489 5.572 1.00 96.81 128 VAL A C 1
ATOM 1032 O O . VAL A 1 128 ? 5.597 -11.670 6.176 1.00 96.81 128 VAL A O 1
ATOM 1035 N N . LYS A 1 129 ? 4.045 -12.389 4.721 1.00 97.38 129 LYS A N 1
ATOM 1036 C CA . LYS A 1 129 ? 4.701 -13.621 4.275 1.00 97.38 129 LYS A CA 1
ATOM 1037 C C . LYS A 1 129 ? 4.991 -13.549 2.781 1.00 97.38 129 LYS A C 1
ATOM 1039 O O . LYS A 1 129 ? 4.385 -12.780 2.046 1.00 97.38 129 LYS A O 1
ATOM 1044 N N . GLY A 1 130 ? 5.899 -14.406 2.311 1.00 96.50 130 GLY A N 1
ATOM 1045 C CA . GLY A 1 130 ? 6.277 -14.442 0.893 1.00 96.50 130 GLY A CA 1
ATOM 1046 C C . GLY A 1 130 ? 5.096 -14.690 -0.053 1.00 96.50 130 GLY A C 1
ATOM 1047 O O . GLY A 1 130 ? 5.087 -14.156 -1.156 1.00 96.50 130 GLY A O 1
ATOM 1048 N N . GLY A 1 131 ? 4.079 -15.439 0.391 1.00 97.69 131 GLY A N 1
ATOM 1049 C CA . GLY A 1 131 ? 2.856 -15.662 -0.385 1.00 97.69 131 GLY A CA 1
ATOM 1050 C C . GLY A 1 131 ? 2.026 -14.395 -0.606 1.00 97.69 131 GLY A C 1
ATOM 1051 O O . GLY A 1 131 ? 1.473 -14.228 -1.687 1.00 97.69 131 GLY A O 1
ATOM 1052 N N . ASP A 1 132 ? 2.009 -13.472 0.360 1.00 97.88 132 ASP A N 1
ATOM 1053 C CA . ASP A 1 132 ? 1.226 -12.227 0.289 1.00 97.88 132 ASP A CA 1
ATOM 1054 C C . ASP A 1 132 ? 1.783 -11.245 -0.758 1.00 97.88 132 ASP A C 1
ATOM 1056 O O . ASP A 1 132 ? 1.085 -10.341 -1.215 1.00 97.88 132 ASP A O 1
ATOM 1060 N N . LEU A 1 133 ? 3.049 -11.425 -1.156 1.00 98.00 133 LEU A N 1
ATOM 1061 C CA . LEU A 1 133 ? 3.684 -10.647 -2.222 1.00 98.00 133 LEU A CA 1
ATOM 1062 C C . LEU A 1 133 ? 3.172 -11.041 -3.616 1.00 98.00 133 LEU A C 1
ATOM 1064 O O . LEU A 1 133 ? 3.368 -10.289 -4.569 1.00 98.00 133 LEU A O 1
ATOM 1068 N N . GLU A 1 134 ? 2.539 -12.213 -3.746 1.00 97.94 134 GLU A N 1
ATOM 1069 C CA . GLU A 1 134 ? 1.931 -12.713 -4.987 1.00 97.94 134 GLU A CA 1
ATOM 1070 C C . GLU A 1 134 ? 2.893 -12.693 -6.197 1.00 97.94 134 GLU A C 1
ATOM 1072 O O . GLU A 1 134 ? 2.550 -12.296 -7.313 1.00 97.94 134 GLU A O 1
ATOM 1077 N N . VAL A 1 135 ? 4.136 -13.134 -5.980 1.00 97.94 135 VAL A N 1
ATOM 1078 C CA . VAL A 1 135 ? 5.141 -13.314 -7.041 1.00 97.94 135 VAL A CA 1
ATOM 1079 C C . VAL A 1 135 ? 4.971 -14.704 -7.663 1.00 97.94 135 VAL A C 1
ATOM 1081 O O . VAL A 1 135 ? 5.603 -15.667 -7.233 1.00 97.94 135 VAL A O 1
ATOM 1084 N N . THR A 1 136 ? 4.080 -14.829 -8.649 1.00 95.81 136 THR A N 1
ATOM 1085 C CA . THR A 1 136 ? 3.699 -16.122 -9.258 1.00 95.81 136 THR A CA 1
ATOM 1086 C C . THR A 1 136 ? 3.964 -16.185 -10.770 1.00 95.81 136 THR A C 1
ATOM 1088 O O . THR A 1 136 ? 4.643 -17.102 -11.227 1.00 95.81 136 THR A O 1
ATOM 1091 N N . ASP A 1 137 ? 3.509 -15.200 -11.551 1.00 96.25 137 ASP A N 1
ATOM 1092 C CA . ASP A 1 137 ? 3.611 -15.141 -13.026 1.00 96.25 137 ASP A CA 1
ATOM 1093 C C . ASP A 1 137 ? 4.984 -14.636 -13.534 1.00 96.25 137 ASP A C 1
ATOM 1095 O O . ASP A 1 137 ? 5.089 -13.702 -14.336 1.00 96.25 137 ASP A O 1
ATOM 1099 N N . THR A 1 138 ? 6.076 -15.223 -13.042 1.00 95.56 138 THR A N 1
ATOM 1100 C CA . THR A 1 138 ? 7.454 -14.767 -13.348 1.00 95.56 138 THR A CA 1
ATOM 1101 C C . THR A 1 138 ? 7.893 -15.023 -14.798 1.00 95.56 138 THR A C 1
ATOM 1103 O O . THR A 1 138 ? 8.851 -14.425 -15.297 1.00 95.56 138 THR A O 1
ATOM 1106 N N . ASP A 1 139 ? 7.175 -15.879 -15.523 1.00 95.81 139 ASP A N 1
ATOM 1107 C CA . ASP A 1 139 ? 7.317 -16.071 -16.964 1.00 95.81 139 ASP A CA 1
ATOM 1108 C C . ASP A 1 139 ? 6.758 -14.880 -17.761 1.00 95.81 139 ASP A C 1
ATOM 1110 O O . ASP A 1 139 ? 7.328 -14.550 -18.800 1.00 95.81 139 ASP A O 1
ATOM 1114 N N . LYS A 1 140 ? 5.745 -14.174 -17.242 1.00 97.56 140 LYS A N 1
ATOM 1115 C CA . LYS A 1 140 ? 5.047 -13.068 -17.925 1.00 97.56 140 LYS A CA 1
ATOM 1116 C C . LYS A 1 140 ? 5.457 -11.678 -17.456 1.00 97.56 140 LYS A C 1
ATOM 1118 O O . LYS A 1 140 ? 5.406 -10.747 -18.253 1.00 97.56 140 LYS A O 1
ATOM 1123 N N . PHE A 1 141 ? 5.855 -11.535 -16.194 1.00 98.00 141 PHE A N 1
ATOM 1124 C CA . PHE A 1 141 ? 6.165 -10.243 -15.584 1.00 98.00 141 PHE A CA 1
ATOM 1125 C C . PHE A 1 141 ? 7.570 -10.210 -14.998 1.00 98.00 141 PHE A C 1
ATOM 1127 O O . PHE A 1 141 ? 8.082 -11.210 -14.492 1.00 98.00 141 PHE A O 1
ATOM 1134 N N . THR A 1 142 ? 8.161 -9.019 -15.009 1.00 97.75 142 THR A N 1
ATOM 1135 C CA . THR A 1 142 ? 9.339 -8.715 -14.201 1.00 97.75 142 THR A CA 1
ATOM 1136 C C . THR A 1 142 ? 8.883 -8.043 -12.917 1.00 97.75 142 THR A C 1
ATOM 1138 O O . THR A 1 142 ? 8.312 -6.955 -12.948 1.00 97.75 142 THR A O 1
ATOM 1141 N N . TYR A 1 143 ? 9.158 -8.670 -11.780 1.00 97.88 143 TYR A N 1
ATOM 1142 C CA . TYR A 1 143 ? 8.889 -8.072 -10.479 1.00 97.88 143 TYR A CA 1
ATOM 1143 C C . TYR A 1 143 ? 10.090 -7.239 -10.037 1.00 97.88 143 TYR A C 1
ATOM 1145 O O . TYR A 1 143 ? 11.205 -7.754 -9.939 1.00 97.88 143 TYR A O 1
ATOM 1153 N N . ILE A 1 144 ? 9.862 -5.958 -9.755 1.00 97.56 144 ILE A N 1
ATOM 1154 C CA . ILE A 1 144 ? 10.840 -5.100 -9.085 1.00 97.56 144 ILE A CA 1
ATOM 1155 C C . ILE A 1 144 ? 10.363 -4.942 -7.651 1.00 97.56 144 ILE A C 1
ATOM 1157 O O . ILE A 1 144 ? 9.293 -4.393 -7.417 1.00 97.56 144 ILE A O 1
ATOM 1161 N N . MET A 1 145 ? 11.151 -5.429 -6.698 1.00 97.75 145 MET A N 1
ATOM 1162 C CA . MET A 1 145 ? 10.860 -5.280 -5.278 1.00 97.75 145 MET A CA 1
ATOM 1163 C C . MET A 1 145 ? 11.865 -4.325 -4.650 1.00 97.75 145 MET A C 1
ATOM 1165 O O . MET A 1 145 ? 13.071 -4.567 -4.703 1.00 97.75 145 MET A O 1
ATOM 1169 N N . THR A 1 146 ? 11.373 -3.251 -4.044 1.00 97.44 146 THR A N 1
ATOM 1170 C CA . THR A 1 146 ? 12.201 -2.277 -3.332 1.00 97.44 146 THR A CA 1
ATOM 1171 C C . THR A 1 146 ? 12.000 -2.401 -1.833 1.00 97.44 146 THR A C 1
ATOM 1173 O O . THR A 1 146 ? 10.915 -2.733 -1.364 1.00 97.44 146 THR A O 1
ATOM 1176 N N . TYR A 1 147 ? 13.053 -2.103 -1.079 1.00 94.38 147 TYR A N 1
ATOM 1177 C CA . TYR A 1 147 ? 13.054 -2.150 0.377 1.00 94.38 147 TYR A CA 1
ATOM 1178 C C . TYR A 1 147 ? 13.797 -0.925 0.912 1.00 94.38 147 TYR A C 1
ATOM 1180 O O . TYR A 1 147 ? 15.027 -0.900 0.945 1.00 94.38 147 TYR A O 1
ATOM 1188 N N . SER A 1 148 ? 13.051 0.115 1.285 1.00 91.94 148 SER A N 1
ATOM 1189 C CA . SER A 1 148 ? 13.587 1.372 1.830 1.00 91.94 148 SER A CA 1
ATOM 1190 C C . SER A 1 148 ? 13.377 1.443 3.339 1.00 91.94 148 SER A C 1
ATOM 1192 O O . SER A 1 148 ? 12.551 2.207 3.830 1.00 91.94 148 SER A O 1
ATOM 1194 N N . PHE A 1 149 ? 14.101 0.594 4.070 1.00 88.62 149 PHE A N 1
ATOM 1195 C CA . PHE A 1 149 ? 13.961 0.468 5.522 1.00 88.62 149 PHE A CA 1
ATOM 1196 C C . PHE A 1 149 ? 14.196 1.794 6.266 1.00 88.62 149 PHE A C 1
ATOM 1198 O O . PHE A 1 149 ? 15.049 2.577 5.837 1.00 88.62 149 PHE A O 1
ATOM 1205 N N . PRO A 1 150 ? 13.494 2.042 7.390 1.00 83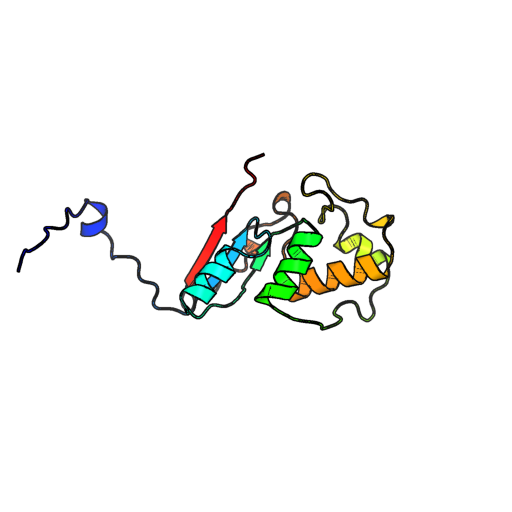.12 150 PRO A N 1
ATOM 1206 C CA . PRO A 1 150 ? 13.693 3.238 8.200 1.00 83.12 150 PRO A CA 1
ATOM 1207 C C . PRO A 1 150 ? 15.147 3.399 8.664 1.00 83.12 150 PRO A C 1
ATOM 1209 O O . PRO A 1 150 ? 15.767 2.451 9.135 1.00 83.12 150 PRO A O 1
ATOM 1212 N N . CYS A 1 151 ? 15.672 4.622 8.582 1.00 79.44 151 CYS A N 1
ATOM 1213 C CA . CYS A 1 151 ? 17.030 4.965 9.029 1.00 79.44 151 CYS A CA 1
ATOM 1214 C C . CYS A 1 151 ? 17.089 5.485 10.481 1.00 79.44 151 CYS A C 1
ATOM 1216 O O . CYS A 1 151 ? 18.080 6.119 10.840 1.00 79.44 151 CYS A O 1
ATOM 1218 N N . GLN A 1 152 ? 16.002 5.329 11.246 1.00 70.06 152 GLN A N 1
ATOM 1219 C CA . GLN A 1 152 ? 15.838 5.894 12.594 1.00 70.06 152 GLN A CA 1
ATOM 1220 C C . GLN A 1 152 ? 16.727 5.218 13.638 1.00 70.06 152 GLN A C 1
ATOM 1222 O O . GLN A 1 152 ? 16.927 3.986 13.537 1.00 70.06 152 GLN A O 1
#